Protein AF-A0A1J3JTM4-F1 (afdb_monomer_lite)

Secondary structure (DSSP, 8-state):
-HHHHHS-SS-EEEEEE-TTSS-EEEEEEEE-SS-EEE-TTHHHHHHHTT--TT-EEEEEEEETTEEEEEEEPPPPTTB-TTT--B--TTS-EEE-TTS-EEEHHHHHHHHHH-SB-TTT--BTTT-

Foldseek 3Di:
DCCVVQNDQAWAWAWEAEPVRPDTWTWIWHDDPPDIDTDPRVVVVCVVVVDDPPKDWDWDDPDSRYTYIDIDDQQDPQAAPQVSHHDDPPFDWDQFQVRDIHGPVSVVVVCVVQQADPPPRHHPSRD

Sequence (127 aa):
VFARKYMPNEFTNFKIWEPKKERFWNVGYVRNANTGSFSHGWTKVRAAYNLQAGDKLTFTFIEPTEVVLDVVKKPKVDDCSICLEGYDSTEFQVETTCGHKFHDSCLREWLRKQNKCPLCRTAGCYL

Structure (mmCIF, N/CA/C/O backbone):
data_AF-A0A1J3JTM4-F1
#
_entry.id   AF-A0A1J3JTM4-F1
#
loop_
_atom_site.group_PDB
_atom_site.id
_atom_site.type_symbol
_atom_site.label_atom_id
_atom_site.label_alt_id
_atom_site.label_comp_id
_atom_site.label_asym_id
_atom_site.label_entity_id
_atom_site.label_seq_id
_atom_site.pdbx_PDB_ins_code
_atom_site.Cartn_x
_atom_site.Cartn_y
_atom_site.Cartn_z
_atom_site.occupancy
_atom_site.B_iso_or_equiv
_atom_site.auth_seq_id
_atom_site.auth_comp_id
_atom_site.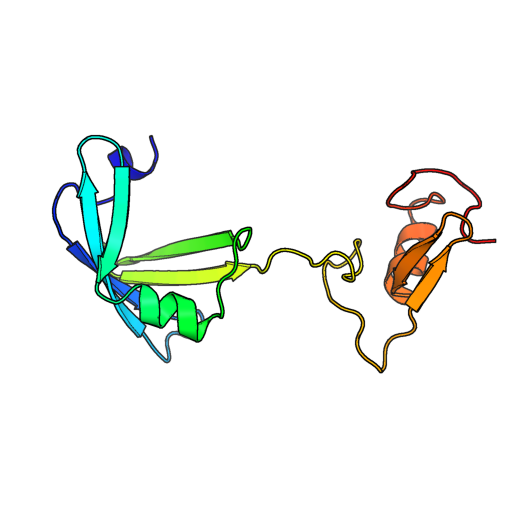auth_asym_id
_atom_site.auth_atom_id
_atom_site.pdbx_PDB_model_num
ATOM 1 N N . VAL A 1 1 ? -4.296 4.262 -18.841 1.00 61.72 1 VAL A N 1
ATOM 2 C CA . VAL A 1 1 ? -4.055 5.726 -18.794 1.00 61.72 1 VAL A CA 1
ATOM 3 C C . VAL A 1 1 ? -2.797 6.068 -17.991 1.00 61.72 1 VAL A C 1
ATOM 5 O O . VAL A 1 1 ? -1.900 6.650 -18.577 1.00 61.72 1 VAL A O 1
ATOM 8 N N . PHE A 1 2 ? -2.642 5.614 -16.736 1.00 70.50 2 PHE A N 1
ATOM 9 C CA . PHE A 1 2 ? -1.421 5.838 -15.930 1.00 70.50 2 PHE A CA 1
ATOM 10 C C . PHE A 1 2 ? -0.141 5.247 -16.549 1.00 70.50 2 PHE A C 1
ATOM 12 O O . PHE A 1 2 ? 0.773 5.974 -16.916 1.00 70.50 2 PHE A O 1
ATOM 19 N N . ALA A 1 3 ? -0.103 3.931 -16.762 1.00 72.50 3 ALA A N 1
ATOM 20 C CA . ALA A 1 3 ? 1.109 3.260 -17.229 1.00 72.50 3 ALA A CA 1
ATOM 21 C C . ALA A 1 3 ? 1.515 3.607 -18.681 1.00 72.50 3 ALA A C 1
ATOM 23 O O . ALA A 1 3 ? 2.634 3.339 -19.074 1.00 72.50 3 ALA A O 1
ATOM 24 N N . ARG A 1 4 ? 0.635 4.224 -19.486 1.00 74.94 4 ARG A N 1
ATOM 25 C CA . ARG A 1 4 ? 1.026 4.794 -20.794 1.00 74.94 4 ARG A CA 1
ATOM 26 C C . ARG A 1 4 ? 1.733 6.145 -20.661 1.00 74.94 4 ARG A C 1
ATOM 28 O O . ARG A 1 4 ? 2.452 6.535 -21.566 1.00 74.94 4 ARG A O 1
ATOM 35 N N . LYS A 1 5 ? 1.448 6.879 -19.584 1.00 79.19 5 LYS A N 1
ATOM 36 C CA . LYS A 1 5 ? 1.909 8.253 -19.374 1.00 79.19 5 LYS A CA 1
ATOM 37 C C . LYS A 1 5 ? 3.153 8.322 -18.491 1.00 79.19 5 LYS A C 1
ATOM 39 O O . LYS A 1 5 ? 3.963 9.216 -18.678 1.00 79.19 5 LYS A O 1
ATOM 44 N N . TYR A 1 6 ? 3.278 7.402 -17.537 1.00 80.12 6 TYR A N 1
ATOM 45 C CA . TYR A 1 6 ? 4.283 7.488 -16.474 1.00 80.12 6 TYR A CA 1
ATOM 46 C C . TYR A 1 6 ? 5.218 6.280 -16.386 1.00 80.12 6 TYR A C 1
ATOM 48 O O . TYR A 1 6 ? 6.140 6.309 -15.584 1.00 80.12 6 TYR A O 1
ATOM 56 N N . MET A 1 7 ? 4.982 5.213 -17.157 1.00 87.38 7 MET A N 1
ATOM 57 C CA . MET A 1 7 ? 5.839 4.023 -17.130 1.00 87.38 7 MET A CA 1
ATOM 58 C C . MET A 1 7 ? 6.585 3.851 -18.460 1.00 87.38 7 MET A C 1
ATOM 60 O O . MET A 1 7 ? 6.054 4.265 -19.494 1.00 87.38 7 MET A O 1
ATOM 64 N N . PRO A 1 8 ? 7.778 3.225 -18.451 1.00 88.12 8 PRO A N 1
ATOM 65 C CA . PRO A 1 8 ? 8.545 2.936 -19.661 1.00 88.12 8 PRO A CA 1
ATOM 66 C C . PRO A 1 8 ? 7.761 2.087 -20.664 1.00 88.12 8 PRO A C 1
ATOM 68 O O . PRO A 1 8 ? 6.948 1.246 -20.283 1.00 88.12 8 PRO A O 1
ATOM 71 N N . ASN A 1 9 ? 8.021 2.285 -21.957 1.00 88.00 9 ASN A N 1
ATOM 72 C CA . ASN A 1 9 ? 7.381 1.508 -23.026 1.00 88.00 9 ASN A CA 1
ATOM 73 C C . ASN A 1 9 ? 8.173 0.257 -23.432 1.00 88.00 9 ASN A C 1
ATOM 75 O O . ASN A 1 9 ? 7.670 -0.555 -24.204 1.00 88.00 9 ASN A O 1
ATOM 79 N N . GLU A 1 10 ? 9.376 0.090 -22.897 1.00 87.81 10 GLU A N 1
ATOM 80 C CA . GLU A 1 10 ? 10.251 -1.058 -23.110 1.00 87.81 10 GLU A CA 1
ATOM 81 C C . GLU A 1 10 ? 10.432 -1.859 -21.818 1.00 87.81 10 GLU A C 1
ATOM 83 O O . GLU A 1 10 ? 9.937 -1.484 -20.751 1.00 87.81 10 GLU A O 1
ATOM 88 N N . PHE A 1 11 ? 11.133 -2.988 -21.916 1.00 92.69 11 PHE A N 1
ATOM 89 C CA . PHE A 1 11 ? 11.555 -3.707 -20.724 1.00 92.69 11 PHE A CA 1
ATOM 90 C C . PHE A 1 11 ? 12.503 -2.831 -19.901 1.00 92.69 11 PHE A C 1
ATOM 92 O O . PHE A 1 11 ? 13.497 -2.326 -20.413 1.00 92.69 11 PHE A O 1
ATOM 99 N N . THR A 1 12 ? 12.221 -2.661 -18.613 1.00 94.69 12 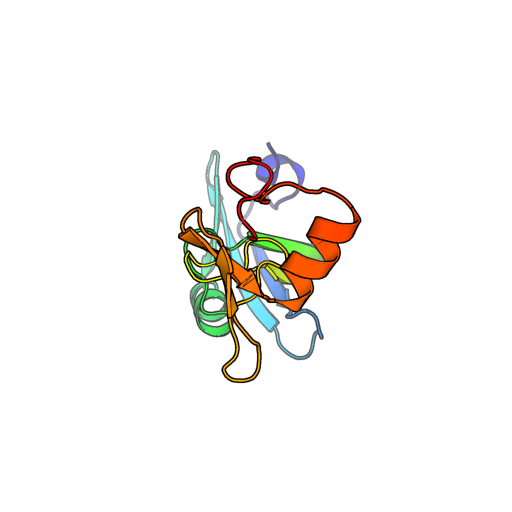THR A N 1
ATOM 100 C CA . THR A 1 12 ? 13.053 -1.830 -17.733 1.00 94.69 12 THR A CA 1
ATOM 101 C C . THR A 1 12 ? 13.236 -2.508 -16.388 1.00 94.69 12 THR A C 1
ATOM 103 O O . THR A 1 12 ? 12.265 -2.930 -15.765 1.00 94.69 12 THR A O 1
ATOM 106 N N . ASN A 1 13 ? 14.477 -2.596 -15.913 1.00 96.75 13 ASN A N 1
ATOM 107 C CA . ASN A 1 13 ? 14.751 -3.036 -14.549 1.00 96.75 13 ASN A CA 1
ATOM 108 C C . ASN A 1 13 ? 14.592 -1.857 -13.590 1.00 96.75 13 ASN A C 1
ATOM 110 O O . ASN A 1 13 ? 15.310 -0.866 -13.698 1.00 96.75 13 ASN A O 1
ATOM 114 N N . PHE A 1 14 ? 13.667 -1.992 -12.646 1.00 97.19 14 PHE A N 1
ATOM 115 C CA . PHE A 1 14 ? 13.477 -1.054 -11.553 1.00 97.19 14 PHE A CA 1
ATOM 116 C C . PHE A 1 14 ? 14.230 -1.507 -10.311 1.00 97.19 14 PHE A C 1
ATOM 118 O O . PHE A 1 14 ? 14.163 -2.680 -9.930 1.00 97.19 14 PHE A O 1
ATOM 125 N N . LYS A 1 15 ? 14.870 -0.558 -9.632 1.00 97.81 15 LYS A N 1
ATOM 126 C CA . LYS A 1 15 ? 15.301 -0.729 -8.249 1.00 97.81 15 LYS A CA 1
ATOM 127 C C . LYS A 1 15 ? 14.147 -0.328 -7.332 1.00 97.81 15 LYS A C 1
ATOM 129 O O . LYS A 1 15 ? 13.792 0.845 -7.257 1.00 97.81 15 LYS A O 1
ATOM 134 N N . ILE A 1 16 ? 13.532 -1.305 -6.674 1.00 97.94 16 ILE A N 1
ATOM 135 C CA . ILE A 1 16 ? 12.430 -1.075 -5.734 1.00 97.94 16 ILE A CA 1
ATOM 136 C C . ILE A 1 16 ? 12.994 -1.117 -4.321 1.00 97.94 16 ILE A C 1
ATOM 138 O O . ILE A 1 16 ? 13.437 -2.171 -3.876 1.00 97.94 16 ILE A O 1
ATOM 142 N N . TRP A 1 17 ? 12.983 0.016 -3.635 1.00 98.12 17 TRP A N 1
ATOM 143 C CA . TRP A 1 17 ? 13.447 0.182 -2.265 1.00 98.12 17 TRP A CA 1
ATOM 144 C C . TRP A 1 17 ? 12.311 -0.013 -1.265 1.00 98.12 17 TRP A C 1
ATOM 146 O O . TRP A 1 17 ? 11.161 0.333 -1.538 1.00 98.12 17 TRP A O 1
ATOM 156 N N . GLU A 1 18 ? 12.643 -0.504 -0.076 1.00 96.81 18 GLU A N 1
ATOM 157 C CA . GLU A 1 18 ? 11.760 -0.354 1.083 1.00 96.81 18 GLU A CA 1
ATOM 158 C C . GLU A 1 18 ? 11.788 1.093 1.627 1.00 96.81 18 GLU A C 1
ATOM 160 O O . GLU A 1 18 ? 12.714 1.841 1.302 1.00 96.81 18 GLU A O 1
ATOM 165 N N . PRO A 1 19 ? 10.822 1.512 2.470 1.00 95.06 19 PRO A N 1
ATOM 166 C CA . PRO A 1 19 ? 10.676 2.915 2.879 1.00 95.06 19 PRO A CA 1
ATOM 167 C C . PRO A 1 19 ? 11.923 3.528 3.528 1.00 95.06 19 PRO A C 1
ATOM 169 O O . PRO A 1 19 ? 12.271 4.674 3.256 1.00 95.06 19 PRO A O 1
ATOM 172 N N . LYS A 1 20 ? 12.641 2.743 4.341 1.00 93.50 20 LYS A N 1
ATOM 173 C CA . LYS A 1 20 ? 13.889 3.171 4.998 1.00 93.50 20 LYS A CA 1
ATOM 174 C C . LYS A 1 20 ? 15.120 3.122 4.087 1.00 93.50 20 LYS A C 1
ATOM 176 O O . LYS A 1 20 ? 16.189 3.560 4.493 1.00 93.50 20 LYS A O 1
ATOM 181 N N . LYS A 1 21 ? 14.971 2.618 2.857 1.00 91.19 21 LYS A N 1
ATOM 182 C CA . LYS A 1 21 ? 16.033 2.448 1.852 1.00 91.19 21 LYS A CA 1
ATOM 183 C C . LYS A 1 21 ? 17.231 1.602 2.319 1.00 91.19 21 LYS A C 1
ATOM 185 O O . LYS A 1 21 ? 18.334 1.780 1.817 1.00 91.19 21 LYS A O 1
ATOM 190 N N . GLU A 1 22 ? 17.026 0.655 3.235 1.00 93.44 22 GLU A N 1
ATOM 191 C CA . GLU A 1 22 ? 18.096 -0.241 3.716 1.00 93.44 22 GLU A CA 1
ATOM 192 C C . GLU A 1 22 ? 18.234 -1.497 2.835 1.00 93.44 22 GLU A C 1
ATOM 194 O O . GLU A 1 22 ? 19.305 -2.095 2.734 1.00 93.44 22 GLU A O 1
ATOM 199 N N . ARG A 1 23 ? 17.165 -1.864 2.120 1.00 95.94 23 ARG A N 1
ATOM 200 C CA . ARG A 1 23 ? 17.126 -2.980 1.169 1.00 95.94 23 ARG A CA 1
ATOM 201 C C . ARG A 1 23 ? 16.370 -2.606 -0.101 1.00 95.94 23 ARG A C 1
ATOM 203 O O . ARG A 1 23 ? 15.415 -1.828 -0.074 1.00 95.94 23 ARG A O 1
ATOM 210 N N . PHE A 1 24 ? 16.766 -3.230 -1.209 1.00 97.50 24 PHE A N 1
ATOM 211 C CA . PHE A 1 24 ? 16.064 -3.128 -2.484 1.00 97.50 24 PHE A CA 1
ATOM 212 C C . PHE A 1 24 ? 15.950 -4.463 -3.222 1.00 97.50 24 PHE A C 1
ATOM 214 O O . PHE A 1 24 ? 16.671 -5.426 -2.949 1.00 97.50 24 PHE A O 1
ATOM 221 N N . TRP A 1 25 ? 15.067 -4.485 -4.219 1.00 98.12 25 TRP A N 1
ATOM 222 C CA . TRP A 1 25 ? 14.923 -5.563 -5.191 1.00 98.12 25 TRP A CA 1
ATOM 223 C C . TRP A 1 25 ? 15.093 -5.022 -6.607 1.00 98.12 25 TRP A C 1
ATOM 225 O O . TRP A 1 25 ? 14.548 -3.975 -6.944 1.00 98.12 25 TRP A O 1
ATOM 235 N N . ASN A 1 26 ? 15.795 -5.774 -7.454 1.00 98.00 26 ASN A N 1
ATOM 236 C CA . ASN A 1 26 ? 15.775 -5.547 -8.896 1.00 98.00 26 ASN A CA 1
ATOM 237 C C . ASN A 1 26 ? 14.545 -6.244 -9.479 1.00 98.00 26 ASN A C 1
ATOM 239 O O . ASN A 1 26 ? 14.417 -7.469 -9.367 1.00 98.00 26 ASN A O 1
ATOM 243 N N . VAL A 1 27 ? 13.639 -5.464 -10.065 1.00 98.00 27 VAL A N 1
ATOM 244 C CA . VAL A 1 27 ? 12.357 -5.946 -10.575 1.00 98.00 27 VAL A CA 1
ATOM 245 C C . VAL A 1 27 ? 12.158 -5.510 -12.020 1.00 98.00 27 VAL A C 1
ATOM 247 O O . VAL A 1 27 ? 12.129 -4.321 -12.323 1.00 98.00 27 VAL A O 1
ATOM 250 N N . GLY A 1 28 ? 11.978 -6.476 -12.916 1.00 97.19 28 GLY A N 1
ATOM 251 C CA . GLY A 1 28 ? 11.723 -6.202 -14.326 1.00 97.19 28 GLY A CA 1
ATOM 252 C C . GLY A 1 28 ? 10.292 -5.716 -14.546 1.00 97.19 28 GLY A C 1
ATOM 253 O O . GLY A 1 28 ? 9.341 -6.391 -14.153 1.00 97.19 28 GLY A O 1
ATOM 254 N N . TYR A 1 29 ? 10.119 -4.583 -15.209 1.00 95.25 29 TYR A N 1
ATOM 255 C CA . TYR A 1 29 ? 8.845 -4.105 -15.728 1.00 95.25 29 TYR A CA 1
ATOM 256 C C . TYR A 1 29 ? 8.731 -4.478 -17.204 1.00 95.25 29 TYR A C 1
ATOM 258 O O . TYR A 1 29 ? 9.621 -4.170 -17.995 1.00 95.25 29 TYR A O 1
ATOM 266 N N . VAL A 1 30 ? 7.635 -5.138 -17.573 1.00 93.25 30 VAL A N 1
ATOM 267 C CA . VAL A 1 30 ? 7.298 -5.450 -18.966 1.00 93.25 30 VAL A CA 1
ATOM 268 C C . VAL A 1 30 ? 6.065 -4.665 -19.384 1.00 93.25 30 VAL A C 1
ATOM 270 O O . VAL A 1 30 ? 5.062 -4.611 -18.664 1.00 93.25 30 VAL A O 1
ATOM 273 N N . ARG A 1 31 ? 6.137 -4.072 -20.573 1.00 87.50 31 ARG A N 1
ATOM 274 C CA . ARG A 1 31 ? 5.026 -3.388 -21.227 1.00 87.50 31 ARG A CA 1
ATOM 275 C C . ARG A 1 31 ? 4.436 -4.309 -22.297 1.00 87.50 31 ARG A C 1
ATOM 277 O O . ARG A 1 31 ? 5.140 -4.735 -23.202 1.00 87.50 31 ARG A O 1
ATOM 284 N N . ASN A 1 32 ? 3.137 -4.573 -22.206 1.00 82.88 32 ASN A N 1
ATOM 285 C CA . ASN A 1 32 ? 2.333 -5.162 -23.276 1.00 82.88 32 ASN A CA 1
ATOM 286 C C . ASN A 1 32 ? 1.467 -4.066 -23.922 1.00 82.88 32 ASN A C 1
ATOM 288 O O . ASN A 1 32 ? 1.325 -2.973 -23.368 1.00 82.88 32 ASN A O 1
ATOM 292 N N . ALA A 1 33 ? 0.834 -4.360 -25.065 1.00 76.88 33 ALA A N 1
ATOM 293 C CA . ALA A 1 33 ? 0.099 -3.382 -25.885 1.00 76.88 33 ALA A CA 1
ATOM 294 C C . ALA A 1 33 ? -0.809 -2.418 -25.083 1.00 76.88 33 ALA A C 1
ATOM 296 O O . ALA A 1 33 ? -0.859 -1.218 -25.368 1.00 76.88 33 ALA A O 1
ATOM 297 N N . ASN A 1 34 ? -1.475 -2.915 -24.031 1.00 77.50 34 ASN A N 1
ATOM 298 C CA . ASN A 1 34 ? -2.351 -2.105 -23.176 1.00 77.50 34 ASN A CA 1
ATOM 299 C C . ASN A 1 34 ? -2.045 -2.167 -21.674 1.00 77.50 34 ASN A C 1
ATOM 301 O O . ASN A 1 34 ? -2.523 -1.314 -20.922 1.00 77.50 34 ASN A O 1
ATOM 305 N N . THR A 1 35 ? -1.226 -3.113 -21.224 1.00 82.31 35 THR A N 1
ATOM 306 C CA . THR A 1 35 ? -0.954 -3.351 -19.802 1.00 82.31 35 THR A CA 1
ATOM 307 C C . THR A 1 35 ? 0.535 -3.256 -19.514 1.00 82.31 35 THR A C 1
ATOM 309 O O . THR A 1 35 ? 1.368 -3.337 -20.408 1.00 82.31 35 THR A O 1
ATOM 312 N N . GLY A 1 36 ? 0.879 -3.022 -18.257 1.00 87.75 36 GLY A N 1
ATOM 313 C CA . GLY A 1 36 ? 2.253 -3.110 -17.798 1.00 87.75 36 GLY A CA 1
ATOM 314 C C . GLY A 1 36 ? 2.284 -3.882 -16.499 1.00 87.75 36 GLY A C 1
ATOM 315 O O . GLY A 1 36 ? 1.369 -3.731 -15.687 1.00 87.75 36 GLY A O 1
ATOM 316 N N . SER A 1 37 ? 3.297 -4.716 -16.322 1.00 91.88 37 SER A N 1
ATOM 317 C CA . SER A 1 37 ? 3.414 -5.570 -15.146 1.00 91.88 37 SER A CA 1
ATOM 318 C C . SER A 1 37 ? 4.852 -5.667 -14.679 1.00 91.88 37 SER A C 1
ATOM 320 O O . SER A 1 37 ? 5.768 -5.842 -15.482 1.00 91.88 37 SER A O 1
ATOM 322 N N . PHE A 1 38 ? 5.036 -5.634 -13.363 1.00 94.38 38 PHE A N 1
ATOM 323 C CA . PHE A 1 38 ? 6.254 -6.144 -12.756 1.00 94.38 38 PHE A CA 1
ATOM 324 C C . PHE A 1 38 ? 6.306 -7.667 -12.912 1.00 94.38 38 PHE A C 1
ATOM 326 O O . PHE A 1 38 ? 5.289 -8.352 -12.804 1.00 94.38 38 PHE A O 1
ATOM 333 N N . SER A 1 39 ? 7.491 -8.183 -13.216 1.00 94.50 39 SER A N 1
ATOM 334 C CA . SER A 1 39 ? 7.726 -9.555 -13.660 1.00 94.50 39 SER A CA 1
ATOM 335 C C . SER A 1 39 ? 8.850 -10.195 -12.840 1.00 94.50 39 SER A C 1
ATOM 337 O O . SER A 1 39 ? 8.645 -10.539 -11.674 1.00 94.50 39 SER A O 1
ATOM 339 N N . HIS A 1 40 ? 10.044 -10.352 -13.412 1.00 94.56 40 HIS A N 1
ATOM 340 C CA . HIS A 1 40 ? 11.191 -10.942 -12.733 1.00 94.56 40 HIS A CA 1
ATOM 341 C C . HIS A 1 40 ? 11.515 -10.171 -11.445 1.00 94.56 40 HIS A C 1
ATOM 343 O O . HIS A 1 40 ? 11.453 -8.947 -11.430 1.00 94.56 40 HIS A O 1
ATOM 349 N N . GLY A 1 41 ? 11.816 -10.878 -10.352 1.00 96.81 41 GLY A N 1
ATOM 350 C CA . GLY A 1 41 ? 12.082 -10.274 -9.038 1.00 96.81 41 GLY A CA 1
ATOM 351 C C . GLY A 1 41 ? 10.838 -9.877 -8.229 1.00 96.81 41 GLY A C 1
ATOM 352 O O . GLY A 1 41 ? 10.924 -9.801 -7.002 1.00 96.81 41 GLY A O 1
ATOM 353 N N . TRP A 1 42 ? 9.664 -9.728 -8.854 1.00 97.19 42 TRP A N 1
ATOM 354 C CA . TRP A 1 42 ? 8.436 -9.321 -8.157 1.00 97.19 42 TRP A CA 1
ATOM 355 C C . TRP A 1 42 ? 7.997 -10.318 -7.076 1.00 97.19 42 TRP A C 1
ATOM 357 O O . TRP A 1 42 ? 7.501 -9.927 -6.022 1.00 97.19 42 TRP A O 1
ATOM 367 N N . THR A 1 43 ? 8.235 -11.615 -7.282 1.00 96.50 43 THR A N 1
ATOM 368 C CA . THR A 1 43 ? 7.917 -12.656 -6.290 1.00 96.50 43 THR A CA 1
ATOM 369 C C . THR A 1 43 ? 8.664 -12.463 -4.970 1.00 96.50 43 THR A C 1
ATOM 371 O O . THR A 1 43 ? 8.103 -12.762 -3.916 1.00 96.50 43 THR A O 1
ATOM 374 N N . LYS A 1 44 ? 9.883 -11.905 -5.002 1.00 97.06 44 LYS A N 1
ATOM 375 C CA . LYS A 1 44 ? 10.666 -11.585 -3.798 1.00 97.06 44 LYS A CA 1
ATOM 376 C C . LYS A 1 44 ? 10.050 -10.421 -3.028 1.00 97.06 44 LYS A C 1
ATOM 378 O O . LYS A 1 44 ? 9.930 -10.511 -1.811 1.00 97.06 44 LYS A O 1
ATOM 383 N N . VAL A 1 45 ? 9.596 -9.382 -3.733 1.00 97.00 45 VAL A N 1
ATOM 384 C CA . VAL A 1 45 ? 8.847 -8.264 -3.132 1.00 97.00 45 VAL A CA 1
ATOM 385 C C . VAL A 1 45 ? 7.553 -8.784 -2.506 1.00 97.00 45 VAL A C 1
ATOM 387 O O . VAL A 1 45 ? 7.263 -8.508 -1.343 1.00 97.00 45 VAL A O 1
ATOM 390 N N . ARG A 1 46 ? 6.810 -9.621 -3.242 1.00 97.06 46 ARG A N 1
ATOM 391 C CA . ARG A 1 46 ? 5.568 -10.239 -2.758 1.00 97.06 46 ARG A CA 1
ATOM 392 C C . ARG A 1 46 ? 5.777 -11.018 -1.466 1.00 97.06 46 ARG A C 1
ATOM 394 O O . ARG A 1 46 ? 4.974 -10.882 -0.548 1.00 97.06 46 ARG A O 1
ATOM 401 N N . ALA A 1 47 ? 6.834 -11.824 -1.410 1.00 96.25 47 ALA A N 1
ATOM 402 C CA . ALA A 1 47 ? 7.180 -12.609 -0.233 1.00 96.25 47 ALA A CA 1
ATOM 403 C C . ALA A 1 47 ? 7.615 -11.719 0.939 1.00 96.25 47 ALA A C 1
ATOM 405 O O . ALA A 1 47 ? 7.119 -11.904 2.045 1.00 96.25 47 ALA A O 1
ATOM 406 N N . ALA A 1 48 ? 8.471 -10.722 0.694 1.00 95.62 48 ALA A N 1
ATOM 407 C CA . ALA A 1 48 ? 9.003 -9.845 1.737 1.00 95.62 48 ALA A CA 1
ATOM 408 C C . ALA A 1 48 ? 7.913 -9.064 2.485 1.00 95.62 48 ALA A C 1
ATOM 410 O O . ALA A 1 48 ? 8.011 -8.894 3.695 1.00 95.62 48 ALA A O 1
ATOM 411 N N . TYR A 1 49 ? 6.869 -8.629 1.776 1.00 95.00 49 TY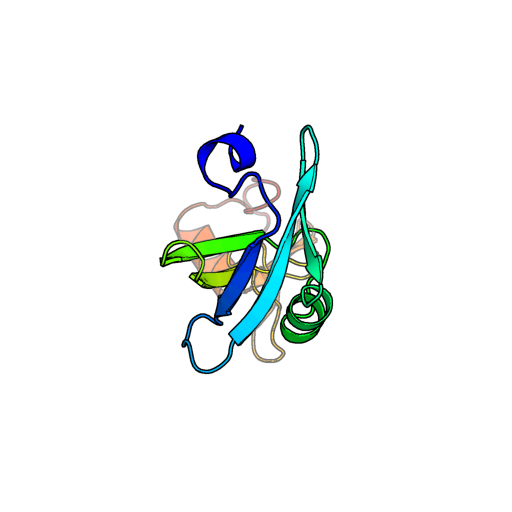R A N 1
ATOM 412 C CA . TYR A 1 49 ? 5.739 -7.918 2.375 1.00 95.00 49 TYR A CA 1
ATOM 413 C C . TYR A 1 49 ? 4.540 -8.821 2.679 1.00 95.00 49 TYR A C 1
ATOM 415 O O . TYR A 1 49 ? 3.521 -8.312 3.138 1.00 95.00 49 TYR A O 1
ATOM 423 N N . ASN A 1 50 ? 4.605 -10.128 2.397 1.00 95.25 50 ASN A N 1
ATOM 424 C CA . ASN A 1 50 ? 3.452 -11.035 2.438 1.00 95.25 50 ASN A CA 1
ATOM 425 C C . ASN A 1 50 ? 2.205 -10.409 1.770 1.00 95.25 50 ASN A C 1
ATOM 427 O O . ASN A 1 50 ? 1.170 -10.211 2.411 1.00 95.25 50 ASN A O 1
ATOM 431 N N . LEU A 1 51 ? 2.344 -9.962 0.517 1.00 94.69 51 LEU A N 1
ATOM 432 C CA . LEU A 1 51 ? 1.282 -9.224 -0.178 1.00 94.69 51 LEU A CA 1
ATOM 433 C C . LEU A 1 51 ? 0.063 -10.109 -0.450 1.00 94.69 51 LEU A C 1
ATOM 435 O O . LEU A 1 51 ? 0.197 -11.218 -0.972 1.00 94.69 51 LEU A O 1
ATOM 439 N N . GLN A 1 52 ? -1.118 -9.568 -0.174 1.00 93.19 52 GLN A N 1
ATOM 440 C CA . GLN A 1 52 ? -2.410 -10.213 -0.389 1.00 93.19 52 GLN A CA 1
ATOM 441 C C . GLN A 1 52 ? -3.269 -9.411 -1.371 1.00 93.19 52 GLN A C 1
ATOM 443 O O . GLN A 1 52 ? -3.088 -8.206 -1.557 1.00 93.19 52 GLN A O 1
ATOM 448 N N . ALA A 1 53 ? -4.246 -10.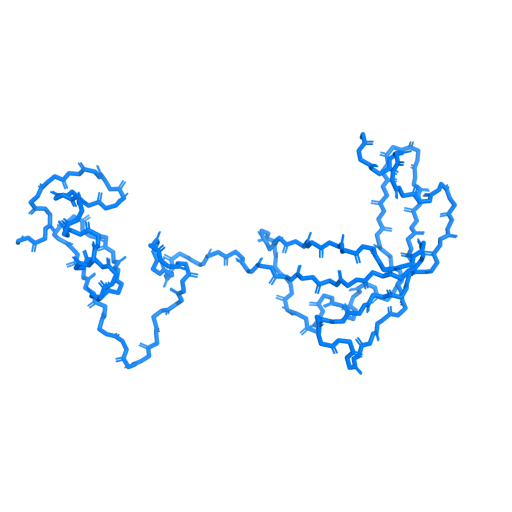073 -1.997 1.00 93.12 53 ALA A N 1
ATOM 449 C CA . ALA A 1 53 ? -5.227 -9.381 -2.827 1.00 93.12 53 ALA A CA 1
ATOM 450 C C . ALA A 1 53 ? -5.998 -8.352 -1.981 1.00 93.12 53 ALA A C 1
ATOM 452 O O . ALA A 1 53 ? -6.591 -8.711 -0.958 1.00 93.12 53 ALA A O 1
ATOM 453 N N . GLY A 1 54 ? -5.977 -7.093 -2.424 1.00 91.25 54 GLY A N 1
ATOM 454 C CA . GLY A 1 54 ? -6.561 -5.942 -1.730 1.00 91.25 54 GLY A CA 1
ATOM 455 C C . GLY A 1 54 ? -5.539 -5.018 -1.061 1.00 91.25 54 GLY A C 1
ATOM 456 O O . GLY A 1 54 ? -5.892 -3.880 -0.760 1.00 91.25 54 GLY A O 1
ATOM 457 N N . ASP A 1 55 ? -4.289 -5.459 -0.874 1.00 94.69 55 ASP A N 1
ATOM 458 C CA . ASP A 1 55 ? -3.214 -4.574 -0.412 1.00 94.69 55 ASP A CA 1
ATOM 459 C C . ASP A 1 55 ? -2.987 -3.445 -1.429 1.00 94.69 55 ASP A C 1
ATOM 461 O O . ASP A 1 55 ? -3.004 -3.661 -2.647 1.00 94.69 55 ASP A O 1
ATOM 465 N N . LYS A 1 56 ? -2.766 -2.228 -0.930 1.00 94.56 56 LYS A N 1
ATOM 466 C CA . LYS A 1 56 ? -2.471 -1.056 -1.758 1.00 94.56 56 LYS A CA 1
ATOM 467 C C . LYS A 1 56 ? -0.964 -0.842 -1.810 1.00 94.56 56 LYS A C 1
ATOM 469 O O . LYS A 1 56 ? -0.304 -0.774 -0.778 1.00 94.56 56 LYS A O 1
ATOM 474 N N . LEU A 1 57 ? -0.442 -0.729 -3.027 1.00 95.44 57 LEU A N 1
ATOM 475 C CA . LEU A 1 57 ? 0.975 -0.525 -3.312 1.00 95.44 57 LEU A CA 1
ATOM 476 C C . LEU A 1 57 ? 1.161 0.881 -3.878 1.00 95.44 57 LEU A C 1
ATOM 478 O O . LEU A 1 57 ? 0.597 1.197 -4.930 1.00 95.44 57 LEU A O 1
ATOM 482 N N . THR A 1 58 ? 1.961 1.697 -3.206 1.00 94.94 58 THR A N 1
ATOM 483 C CA . THR A 1 58 ? 2.319 3.041 -3.664 1.00 94.94 58 THR A CA 1
ATOM 484 C C . THR A 1 58 ? 3.783 3.044 -4.069 1.00 94.94 58 THR A C 1
ATOM 486 O O . THR A 1 58 ? 4.649 2.702 -3.272 1.00 94.94 58 THR A O 1
ATOM 489 N N . PHE A 1 59 ? 4.054 3.425 -5.317 1.00 93.81 59 PHE A N 1
ATOM 490 C CA . PHE A 1 59 ? 5.409 3.538 -5.846 1.00 93.81 59 PHE A CA 1
ATOM 491 C C . PHE A 1 59 ? 5.771 5.011 -5.992 1.00 93.81 59 PHE A C 1
ATOM 493 O O . PHE A 1 59 ? 5.178 5.717 -6.811 1.00 93.81 59 PHE A O 1
ATOM 500 N N . THR A 1 60 ? 6.755 5.454 -5.220 1.00 94.44 60 THR A N 1
ATOM 501 C CA . THR A 1 60 ? 7.268 6.824 -5.266 1.00 94.44 60 THR A CA 1
ATOM 502 C C . THR A 1 60 ? 8.584 6.831 -6.025 1.00 94.44 60 THR A C 1
ATOM 504 O O . THR A 1 60 ? 9.560 6.240 -5.572 1.00 94.44 60 THR A O 1
ATOM 507 N N . PHE A 1 61 ? 8.617 7.483 -7.185 1.00 93.19 61 PHE A N 1
ATOM 508 C CA . PHE A 1 61 ? 9.835 7.614 -7.983 1.00 93.19 61 PHE A CA 1
ATOM 509 C C . PHE A 1 61 ? 10.826 8.542 -7.284 1.00 93.19 61 PHE A C 1
ATOM 511 O O . PHE A 1 61 ? 10.473 9.661 -6.916 1.00 93.19 61 PHE A O 1
ATOM 518 N N . ILE A 1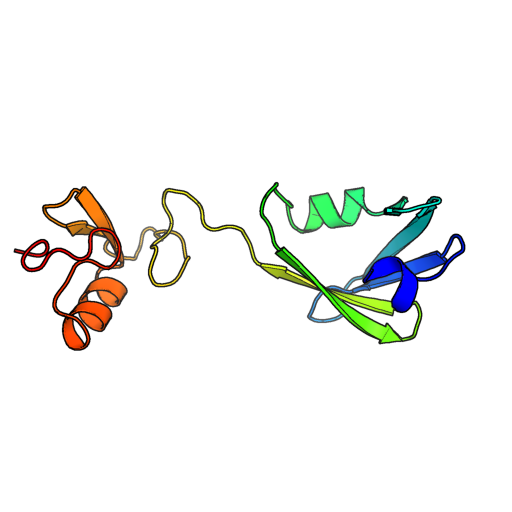 62 ? 12.055 8.061 -7.111 1.00 95.12 62 ILE A N 1
ATOM 519 C CA . ILE A 1 62 ? 13.192 8.867 -6.647 1.00 95.12 62 ILE A CA 1
ATOM 520 C C . ILE A 1 62 ? 14.162 9.148 -7.797 1.00 95.12 62 ILE A C 1
ATOM 522 O O . ILE A 1 62 ? 14.750 10.216 -7.837 1.00 95.12 62 ILE A O 1
ATOM 526 N N . GLU A 1 63 ? 14.248 8.227 -8.756 1.00 93.62 63 GLU A N 1
ATOM 527 C CA . GLU A 1 63 ? 14.948 8.356 -10.034 1.00 93.62 63 GLU A CA 1
ATOM 528 C C . GLU A 1 63 ? 14.096 7.669 -11.120 1.00 93.62 63 GLU A C 1
ATOM 530 O O . GLU A 1 63 ? 13.186 6.902 -10.782 1.00 93.62 63 GLU A O 1
ATOM 535 N N . PRO A 1 64 ? 14.358 7.872 -12.425 1.00 90.69 64 PRO A N 1
ATOM 536 C CA . PRO A 1 64 ? 13.539 7.298 -13.501 1.00 90.69 64 PRO A CA 1
ATOM 537 C C . PRO A 1 64 ? 13.325 5.777 -13.419 1.00 90.69 64 PRO A C 1
ATOM 539 O O . PRO A 1 64 ? 12.280 5.276 -13.836 1.00 90.69 64 PRO A O 1
ATOM 542 N N . THR A 1 65 ? 14.293 5.043 -12.863 1.00 94.31 65 THR A N 1
ATOM 543 C CA . THR A 1 65 ? 14.247 3.582 -12.681 1.00 94.31 65 THR A CA 1
ATOM 544 C C . THR A 1 65 ? 14.409 3.153 -11.223 1.00 94.31 65 THR A C 1
ATOM 546 O O . THR A 1 65 ? 14.594 1.968 -10.942 1.00 94.31 65 THR A O 1
ATOM 549 N N . GLU A 1 66 ? 14.298 4.083 -10.272 1.00 95.88 66 GLU A N 1
ATOM 550 C CA . GLU A 1 66 ? 14.336 3.763 -8.847 1.00 95.88 66 GLU A CA 1
ATOM 551 C C . GLU A 1 66 ? 13.094 4.291 -8.137 1.00 95.88 66 GLU A C 1
ATOM 553 O O . GLU A 1 66 ? 12.729 5.464 -8.246 1.00 95.88 66 GLU A O 1
ATOM 558 N N . VAL A 1 67 ? 12.440 3.411 -7.385 1.00 96.00 67 VAL A N 1
ATOM 559 C CA . VAL A 1 67 ? 11.194 3.711 -6.681 1.00 96.00 67 VAL A CA 1
ATOM 560 C C . VAL A 1 67 ? 11.270 3.231 -5.239 1.00 96.00 67 VAL A C 1
ATOM 562 O O . VAL A 1 67 ? 11.896 2.216 -4.950 1.00 96.00 67 VAL A O 1
ATOM 565 N N . VAL A 1 68 ? 10.597 3.931 -4.337 1.00 97.62 68 VAL A N 1
ATOM 566 C CA . VAL A 1 68 ? 10.293 3.453 -2.985 1.00 97.62 68 VAL A CA 1
ATOM 567 C C . VAL A 1 68 ? 8.899 2.835 -3.001 1.00 97.62 68 VAL A C 1
ATOM 569 O O . VAL A 1 68 ? 7.979 3.419 -3.579 1.00 97.62 68 VAL A O 1
ATOM 572 N N . LEU A 1 69 ? 8.755 1.648 -2.409 1.00 97.06 69 LEU A N 1
ATOM 573 C CA . LEU A 1 69 ? 7.478 0.959 -2.266 1.00 97.06 69 LEU A CA 1
ATOM 574 C C . LEU A 1 69 ? 6.942 1.090 -0.838 1.00 97.06 69 LEU A C 1
ATOM 576 O O . LEU A 1 69 ? 7.492 0.508 0.099 1.00 97.06 69 LEU A O 1
ATOM 580 N N . ASP A 1 70 ? 5.798 1.753 -0.719 1.00 96.50 70 ASP A N 1
ATOM 581 C CA . ASP A 1 70 ? 4.969 1.751 0.480 1.00 96.50 70 ASP A CA 1
ATOM 582 C C . ASP A 1 70 ? 3.793 0.786 0.304 1.00 96.50 70 ASP A C 1
ATOM 584 O O . ASP A 1 70 ? 3.094 0.796 -0.716 1.00 96.50 70 ASP A O 1
ATOM 588 N N . VAL A 1 71 ? 3.573 -0.064 1.308 1.00 95.44 71 VAL A N 1
ATOM 589 C CA . VAL A 1 71 ? 2.514 -1.079 1.301 1.00 95.44 71 VAL A CA 1
ATOM 590 C C . VAL A 1 71 ? 1.531 -0.788 2.420 1.00 95.44 71 VAL A C 1
ATOM 592 O O . VAL A 1 71 ? 1.876 -0.890 3.594 1.00 95.44 71 VAL A O 1
ATOM 595 N N . VAL A 1 72 ? 0.285 -0.500 2.053 1.00 92.38 72 VAL A N 1
ATOM 596 C CA . VAL A 1 72 ? -0.827 -0.399 3.003 1.00 92.38 72 VAL A CA 1
ATOM 597 C C . VAL A 1 72 ? -1.621 -1.696 2.939 1.00 92.38 72 VAL A C 1
ATOM 599 O O . VAL A 1 72 ? -2.147 -2.063 1.882 1.00 92.38 72 VAL A O 1
ATOM 602 N N . LYS A 1 73 ? -1.686 -2.408 4.067 1.00 89.56 73 LYS A N 1
ATOM 603 C CA . LYS A 1 73 ? -2.431 -3.664 4.165 1.00 89.56 73 LYS A CA 1
ATOM 604 C C . LYS A 1 73 ? -3.923 -3.424 4.013 1.00 89.56 73 LYS A C 1
ATOM 606 O O . LYS A 1 73 ? -4.447 -2.413 4.482 1.00 89.56 73 LYS A O 1
ATOM 611 N N . LYS A 1 74 ? -4.617 -4.353 3.352 1.00 87.50 74 LYS A N 1
ATOM 612 C CA . LYS A 1 74 ? -6.076 -4.361 3.448 1.00 87.50 74 LYS A CA 1
ATOM 613 C C . LYS A 1 74 ? -6.489 -4.607 4.907 1.00 87.50 74 LYS A C 1
ATOM 615 O O . LYS A 1 74 ? -5.867 -5.452 5.555 1.00 87.50 74 LYS A O 1
ATOM 620 N N . PRO A 1 75 ? -7.545 -3.939 5.393 1.00 80.38 75 PRO A N 1
ATOM 621 C CA . PRO A 1 75 ? -8.133 -4.297 6.672 1.00 80.38 75 PRO A CA 1
ATOM 622 C C . PRO A 1 75 ? -8.702 -5.718 6.591 1.00 80.38 75 PRO A C 1
ATOM 624 O O . PRO A 1 75 ? -9.295 -6.120 5.577 1.00 80.38 75 PRO A O 1
ATOM 627 N N . LYS A 1 76 ? -8.485 -6.500 7.640 1.00 78.50 76 LYS A N 1
ATOM 628 C CA . LYS A 1 76 ? -9.119 -7.800 7.854 1.00 78.50 76 LYS A CA 1
ATOM 629 C C . LYS A 1 76 ? -10.538 -7.591 8.384 1.00 78.50 76 LYS A C 1
ATOM 631 O O . LYS A 1 76 ? -10.895 -6.519 8.859 1.00 78.50 76 LYS A O 1
ATOM 636 N N . VAL A 1 77 ? -11.356 -8.636 8.282 1.00 73.94 77 VAL A N 1
ATOM 637 C CA . VAL A 1 77 ? -12.734 -8.626 8.808 1.00 73.94 77 VAL A CA 1
ATOM 638 C C . VAL A 1 77 ? -12.743 -8.394 10.322 1.00 73.94 77 VAL A C 1
ATOM 640 O O . VAL A 1 77 ? -13.643 -7.738 10.831 1.00 73.94 77 VAL A O 1
ATOM 643 N N . ASP A 1 78 ? -11.705 -8.871 11.006 1.00 79.88 78 ASP A N 1
ATOM 644 C CA . ASP A 1 78 ? -11.501 -8.710 12.443 1.00 79.88 78 ASP A CA 1
ATOM 645 C C . ASP A 1 78 ? -10.578 -7.528 12.788 1.00 79.88 78 ASP A C 1
ATOM 647 O O . ASP A 1 78 ? -9.967 -7.541 13.848 1.00 79.88 78 ASP A O 1
ATOM 651 N N . ASP A 1 79 ? -10.432 -6.525 11.916 1.00 88.31 79 ASP A N 1
ATOM 652 C CA . ASP A 1 79 ? -9.742 -5.278 12.273 1.00 88.31 79 ASP A CA 1
ATOM 653 C C . ASP A 1 79 ? -10.763 -4.231 12.745 1.00 88.31 79 ASP A C 1
ATOM 655 O O . ASP A 1 79 ? -11.904 -4.168 12.271 1.00 88.31 79 ASP A O 1
ATOM 659 N N . CYS A 1 80 ? -10.350 -3.356 13.659 1.00 90.00 80 CYS A N 1
ATOM 660 C CA . CYS A 1 80 ? -11.166 -2.239 14.110 1.00 90.00 80 CYS A CA 1
ATOM 661 C C . CYS A 1 80 ? -11.457 -1.300 12.933 1.00 90.00 80 CYS A C 1
ATOM 663 O O . CYS A 1 80 ? -10.556 -0.672 12.382 1.00 90.00 80 CYS A O 1
ATOM 665 N N . SER A 1 81 ? -12.727 -1.115 12.568 1.00 89.00 81 SER A N 1
ATOM 666 C CA . SER A 1 81 ? -13.081 -0.331 11.374 1.00 89.00 81 SER A CA 1
ATOM 667 C C . SER A 1 81 ? -12.869 1.188 11.516 1.00 89.00 81 SER A C 1
ATOM 669 O O . SER A 1 81 ? -13.196 1.933 10.593 1.00 89.00 81 SER A O 1
ATOM 671 N N . ILE A 1 82 ? -12.403 1.657 12.679 1.00 90.69 82 ILE A N 1
ATOM 672 C CA . ILE A 1 82 ? -12.095 3.069 12.941 1.00 90.69 82 ILE A CA 1
ATOM 673 C C . ILE A 1 82 ? -10.616 3.349 12.649 1.00 90.69 82 ILE A C 1
ATOM 675 O O . ILE A 1 82 ? -10.326 4.261 11.878 1.00 90.69 82 ILE A O 1
ATOM 679 N N . CYS A 1 83 ? -9.691 2.576 13.233 1.00 90.69 83 CYS A N 1
ATOM 680 C CA . CYS A 1 83 ? -8.246 2.750 13.025 1.00 90.69 83 CYS A CA 1
ATOM 681 C C . CYS A 1 83 ? -7.657 1.839 11.935 1.00 90.69 83 CYS A C 1
ATOM 683 O O . CYS A 1 83 ? -6.571 2.121 11.444 1.00 90.69 83 CYS A O 1
ATOM 685 N N . LEU A 1 84 ? -8.396 0.810 11.502 1.00 88.94 84 LEU A N 1
ATOM 686 C CA . LEU A 1 84 ? -7.973 -0.226 10.547 1.00 88.94 84 LEU A CA 1
ATOM 687 C C . LEU A 1 84 ? -6.813 -1.099 11.049 1.00 88.94 84 LEU A C 1
ATOM 689 O O . LEU A 1 84 ? -6.072 -1.663 10.246 1.00 88.94 84 LEU A O 1
ATOM 693 N N . GLU A 1 85 ? -6.673 -1.214 12.367 1.00 87.25 85 GLU A N 1
ATOM 694 C CA . GLU A 1 85 ? -5.681 -2.060 13.031 1.00 87.25 85 GLU A CA 1
ATOM 695 C C . GLU A 1 85 ? -6.366 -3.275 13.666 1.00 87.25 85 GLU A C 1
ATOM 697 O O . GLU A 1 85 ? -7.549 -3.223 14.018 1.00 87.25 85 GLU A O 1
ATOM 702 N N . GLY A 1 86 ? -5.629 -4.381 13.776 1.00 84.62 86 GLY A N 1
ATOM 703 C CA . GLY A 1 86 ? -6.116 -5.597 14.422 1.00 84.62 86 GLY A CA 1
ATOM 704 C C . GLY A 1 86 ? -6.202 -5.443 15.939 1.00 84.62 86 GLY A C 1
ATOM 705 O O . GLY A 1 86 ? -5.541 -4.587 16.513 1.00 84.62 86 GLY A O 1
ATOM 706 N N . TYR A 1 87 ? -6.989 -6.305 16.579 1.00 82.25 87 TYR A N 1
ATOM 707 C CA . TYR A 1 87 ? -7.083 -6.357 18.038 1.00 82.25 87 TYR A CA 1
ATOM 708 C C . TYR A 1 87 ? -5.846 -7.036 18.630 1.00 82.25 87 TYR A C 1
ATOM 710 O O . TYR A 1 87 ? -5.685 -8.254 18.505 1.00 82.25 87 TYR A O 1
ATOM 718 N N . ASP A 1 88 ? -4.979 -6.266 19.284 1.00 75.75 88 ASP A N 1
ATOM 719 C CA . ASP A 1 88 ? -3.887 -6.829 20.076 1.00 75.75 88 ASP A CA 1
ATOM 720 C C . ASP A 1 88 ? -4.417 -7.433 21.384 1.00 75.75 88 ASP A C 1
ATOM 722 O O . ASP A 1 88 ? -5.429 -7.003 21.936 1.00 75.75 88 ASP A O 1
ATOM 726 N N . SER A 1 89 ? -3.703 -8.416 21.942 1.00 65.81 89 SER A N 1
ATOM 727 C CA . SER A 1 89 ? -4.101 -9.088 23.193 1.00 65.81 89 SER A CA 1
ATOM 728 C C . SER A 1 89 ? -4.184 -8.154 24.409 1.00 65.81 89 SER A C 1
ATOM 730 O O . SER A 1 89 ? -4.695 -8.543 25.457 1.00 65.81 89 SER A O 1
ATOM 732 N N . THR A 1 90 ? -3.626 -6.950 24.297 1.00 67.31 90 THR A N 1
ATOM 733 C CA . THR A 1 90 ? -3.603 -5.919 25.339 1.00 67.31 90 THR A CA 1
ATOM 734 C C . THR A 1 90 ? -4.706 -4.877 25.184 1.00 67.31 90 THR A C 1
ATOM 736 O O . THR A 1 90 ? -4.919 -4.095 26.110 1.00 67.31 90 THR A O 1
ATOM 739 N N . GLU A 1 91 ? -5.392 -4.829 24.041 1.00 71.19 91 GLU A N 1
ATOM 740 C CA . GLU A 1 91 ? -6.431 -3.838 23.779 1.00 71.19 91 GLU A CA 1
ATOM 741 C C . GLU A 1 91 ? -7.823 -4.423 24.025 1.00 71.19 91 GLU A C 1
ATOM 743 O O . GLU A 1 91 ? -8.187 -5.488 23.527 1.00 71.19 91 GLU A O 1
ATOM 748 N N . PHE A 1 92 ? -8.633 -3.710 24.810 1.00 76.50 92 PHE A N 1
ATOM 749 C CA . PHE A 1 92 ? -10.005 -4.124 25.071 1.00 76.50 92 PHE A CA 1
ATOM 750 C C . PHE A 1 92 ? -10.854 -3.922 23.815 1.00 76.50 92 PHE A C 1
ATOM 752 O O . PHE A 1 92 ? -11.082 -2.797 23.361 1.00 76.50 92 PHE A O 1
ATOM 759 N N . GLN A 1 93 ? -11.347 -5.029 23.269 1.00 85.88 93 GLN A N 1
ATOM 760 C CA . GLN A 1 93 ? -12.400 -5.020 22.268 1.00 85.88 93 GLN A CA 1
ATOM 761 C C . GLN A 1 93 ? -13.746 -4.804 22.958 1.00 85.88 93 GLN A C 1
ATOM 763 O O . GLN A 1 93 ? -14.060 -5.452 23.957 1.00 85.88 93 GLN A O 1
ATOM 768 N N . VAL A 1 94 ? -14.565 -3.927 22.388 1.00 87.19 94 VAL A N 1
ATOM 769 C CA . VAL A 1 94 ? -15.966 -3.778 22.773 1.00 87.19 94 VAL A CA 1
ATOM 770 C C . VAL A 1 94 ? -16.851 -4.189 21.608 1.00 87.19 94 VAL A C 1
ATOM 772 O O . VAL A 1 94 ? -16.658 -3.748 20.472 1.00 87.19 94 VAL A O 1
ATOM 775 N N . GLU A 1 95 ? -17.820 -5.048 21.899 1.00 89.75 95 GLU A N 1
ATOM 776 C CA . GLU A 1 95 ? -18.913 -5.365 20.992 1.00 89.75 95 GLU A CA 1
ATOM 777 C C . GLU A 1 95 ? -20.126 -4.519 21.385 1.00 89.75 95 GLU A C 1
ATOM 779 O O . GLU A 1 95 ? -20.590 -4.535 22.522 1.00 89.75 95 GLU A O 1
ATOM 784 N N . THR A 1 96 ? -20.606 -3.727 20.436 1.00 89.88 96 THR A N 1
ATOM 785 C CA . THR A 1 96 ? -21.840 -2.943 20.569 1.00 89.88 96 THR A CA 1
ATOM 786 C C . THR A 1 96 ? -23.066 -3.861 20.543 1.00 89.88 96 THR A C 1
ATOM 788 O O . THR A 1 96 ? -23.014 -4.935 19.952 1.00 89.88 96 THR A O 1
ATOM 791 N N . THR A 1 97 ? -24.217 -3.429 21.064 1.00 90.50 97 THR A N 1
ATOM 792 C CA . THR A 1 97 ? -25.466 -4.224 21.025 1.00 90.50 97 THR A CA 1
ATOM 793 C C . THR A 1 97 ? -25.983 -4.499 19.613 1.00 90.50 97 THR A C 1
ATOM 795 O O . THR A 1 97 ? -26.808 -5.384 19.411 1.00 90.50 97 THR A O 1
ATOM 798 N N . CYS A 1 98 ? -25.460 -3.789 18.609 1.00 91.44 98 CYS A N 1
ATOM 799 C CA . CYS A 1 98 ? -25.685 -4.094 17.196 1.00 91.44 98 CYS A CA 1
ATOM 800 C C . CYS A 1 98 ? -24.716 -5.139 16.601 1.00 91.44 98 CYS A C 1
ATOM 802 O O . CYS A 1 98 ? -24.742 -5.348 15.390 1.00 91.44 98 CYS A O 1
ATOM 804 N N . GLY A 1 99 ? -23.860 -5.763 17.416 1.00 88.94 99 GLY A N 1
ATOM 805 C CA . GLY A 1 99 ? -22.914 -6.816 17.021 1.00 88.94 99 GLY A CA 1
ATOM 806 C C . GLY A 1 99 ? -21.613 -6.319 16.380 1.00 88.94 99 GLY A C 1
ATOM 807 O O . GLY A 1 99 ? -20.805 -7.123 15.923 1.00 88.94 99 GLY A O 1
ATOM 808 N N . HIS A 1 100 ? -21.385 -5.003 16.317 1.00 91.06 100 HIS A N 1
ATOM 809 C CA . HIS A 1 100 ? -20.169 -4.435 15.732 1.00 91.06 100 HIS A CA 1
ATOM 810 C C . HIS A 1 100 ? -19.063 -4.268 16.769 1.00 91.06 100 HIS A C 1
ATOM 812 O O . HIS A 1 100 ? -19.313 -3.775 17.873 1.00 91.06 100 HIS A O 1
ATOM 818 N N . LYS A 1 101 ? -17.839 -4.614 16.368 1.00 90.38 101 LYS A N 1
ATOM 819 C CA . LYS A 1 101 ? -16.654 -4.643 17.223 1.00 90.38 101 LYS A CA 1
ATOM 820 C C . LYS A 1 101 ? -15.707 -3.489 16.912 1.00 90.38 101 LYS A C 1
ATOM 822 O O . LYS A 1 101 ? -15.479 -3.156 15.751 1.00 90.38 101 LYS A O 1
ATOM 827 N N . PHE A 1 102 ? -15.121 -2.905 17.954 1.00 91.56 102 PHE A N 1
ATOM 828 C CA . PHE A 1 102 ? -14.164 -1.796 17.870 1.00 91.56 102 PHE A CA 1
ATOM 829 C C . PHE A 1 102 ? -13.164 -1.878 19.025 1.00 91.56 102 PHE A C 1
ATOM 831 O O . PHE A 1 102 ? -13.447 -2.527 20.034 1.00 91.56 102 PHE A O 1
ATOM 838 N N . HIS A 1 103 ? -12.009 -1.218 18.903 1.00 92.62 103 HIS A N 1
ATOM 839 C CA . HIS A 1 103 ? -11.212 -0.903 20.089 1.00 92.62 103 HIS A CA 1
ATOM 840 C C . HIS A 1 103 ? -12.044 0.007 20.996 1.00 92.62 103 HIS A C 1
ATOM 842 O O . HIS A 1 103 ? -12.691 0.940 20.505 1.00 92.62 103 HIS A O 1
ATOM 848 N N . ASP A 1 104 ? -12.037 -0.256 22.302 1.00 91.19 104 ASP A N 1
ATOM 849 C CA . ASP A 1 104 ? -12.764 0.549 23.290 1.00 91.19 104 ASP A CA 1
ATOM 850 C C . ASP A 1 104 ? -12.369 2.035 23.199 1.00 91.19 104 ASP A C 1
ATOM 852 O O . ASP A 1 104 ? -13.238 2.908 23.145 1.00 91.19 104 ASP A O 1
ATOM 856 N N . SER A 1 105 ? -11.071 2.320 23.048 1.00 92.25 105 SER A N 1
ATOM 857 C CA . SER A 1 105 ? -10.535 3.669 22.826 1.00 92.25 105 SER A CA 1
ATOM 858 C C . SER A 1 105 ? -11.125 4.323 21.571 1.00 92.25 105 SER A C 1
ATOM 860 O O . SER A 1 105 ? -11.709 5.408 21.654 1.00 92.25 105 SER A O 1
ATOM 862 N N . CYS A 1 106 ? -11.059 3.638 20.426 1.00 93.44 106 CYS A N 1
ATOM 863 C CA . CYS A 1 106 ? -11.583 4.142 19.161 1.00 93.44 106 CYS A CA 1
ATOM 864 C C . CYS A 1 106 ? -13.090 4.418 19.230 1.00 93.44 106 CYS A C 1
ATOM 866 O O . CYS A 1 106 ? -13.546 5.467 18.766 1.00 93.44 106 CYS A O 1
ATOM 868 N N . LEU A 1 107 ? -13.873 3.506 19.820 1.00 92.38 107 LEU A N 1
ATOM 869 C CA . LEU A 1 107 ? -15.316 3.699 19.947 1.00 92.38 107 LEU A CA 1
ATOM 870 C C . LEU A 1 107 ? -15.636 4.888 20.860 1.00 92.38 107 LEU A C 1
ATOM 872 O O . LEU A 1 107 ? -16.481 5.710 20.505 1.00 92.38 107 LEU A O 1
ATOM 876 N N . ARG A 1 108 ? -14.948 5.032 21.998 1.00 91.50 108 ARG A N 1
ATOM 877 C CA . ARG A 1 108 ? -15.143 6.173 22.910 1.00 91.50 108 ARG A CA 1
ATOM 878 C C . ARG A 1 108 ? -14.830 7.504 22.238 1.00 91.50 108 ARG A C 1
ATOM 880 O O . ARG A 1 108 ? -15.608 8.450 22.369 1.00 91.50 108 ARG A O 1
ATOM 887 N N . GLU A 1 109 ? -13.715 7.594 21.519 1.00 93.75 109 GLU A N 1
ATOM 888 C CA . GLU A 1 109 ? -13.350 8.813 20.792 1.00 93.75 109 GLU A CA 1
ATOM 889 C C . GLU A 1 109 ? -14.347 9.149 19.684 1.00 93.75 109 GLU A C 1
ATOM 891 O O . GLU A 1 109 ? -14.689 10.320 19.490 1.00 93.75 109 GLU A O 1
ATOM 896 N N . TRP A 1 110 ? -14.853 8.131 18.988 1.00 93.75 110 TRP A N 1
ATOM 897 C CA . TRP A 1 110 ? -15.895 8.305 17.988 1.00 93.75 110 TRP A CA 1
ATOM 898 C C . TRP A 1 110 ? -17.194 8.826 18.607 1.00 93.75 110 TRP A C 1
ATOM 900 O O . TRP A 1 110 ? -17.729 9.831 18.138 1.00 93.75 110 TRP A O 1
ATOM 910 N N . LEU A 1 111 ? -17.666 8.206 19.694 1.00 91.62 111 LEU A N 1
ATOM 911 C CA . LEU A 1 111 ? -18.921 8.568 20.360 1.00 91.62 111 LEU A CA 1
ATOM 912 C C . LEU A 1 111 ? -18.910 9.990 20.937 1.00 91.62 111 LEU A C 1
ATOM 914 O O . LEU A 1 111 ? -19.952 10.643 20.961 1.00 91.62 111 LEU A O 1
ATOM 918 N N . ARG A 1 112 ? -17.735 10.520 21.306 1.00 91.88 112 ARG A N 1
ATOM 919 C CA . ARG A 1 112 ? -17.574 11.940 21.683 1.00 91.88 112 ARG A CA 1
ATOM 920 C C . ARG A 1 112 ? -17.900 12.907 20.542 1.00 91.88 112 ARG A C 1
ATOM 922 O O . ARG A 1 112 ? -18.298 14.036 20.808 1.00 91.88 112 ARG A O 1
ATOM 929 N N . LYS A 1 113 ? -17.707 12.490 19.287 1.00 91.88 113 LYS A N 1
ATOM 930 C CA . LYS A 1 113 ? -17.964 13.309 18.089 1.00 91.88 113 LYS A CA 1
ATOM 931 C C . LYS A 1 113 ? -19.318 12.996 17.455 1.00 91.88 113 LYS A C 1
ATOM 933 O O . LYS A 1 113 ? -19.957 13.886 16.903 1.00 91.88 113 LYS A O 1
ATOM 938 N N . GLN A 1 114 ? -19.726 11.730 17.480 1.00 89.75 114 GLN A N 1
ATOM 939 C CA . GLN A 1 114 ? -20.909 11.210 16.803 1.00 89.75 114 GLN A CA 1
ATOM 940 C C . GLN A 1 114 ? -21.558 10.130 17.662 1.00 89.75 114 GLN A C 1
ATOM 942 O O . GLN A 1 114 ? -21.013 9.042 17.803 1.00 89.75 114 GLN A O 1
ATOM 947 N N . ASN A 1 115 ? -22.765 10.377 18.170 1.00 89.38 115 ASN A N 1
ATOM 948 C CA . ASN A 1 115 ? -23.440 9.450 19.083 1.00 89.38 115 ASN A CA 1
ATOM 949 C C . ASN A 1 115 ? -24.125 8.253 18.377 1.00 89.38 115 ASN A C 1
ATOM 951 O O . ASN A 1 115 ? -25.260 7.881 18.683 1.00 89.38 115 ASN A O 1
ATOM 955 N N . LYS A 1 116 ? -23.472 7.705 17.348 1.00 91.88 116 LYS A N 1
ATOM 956 C CA . LYS A 1 116 ? -23.978 6.660 16.449 1.00 91.88 116 LYS A CA 1
ATOM 957 C C . LYS A 1 116 ? -22.880 5.643 16.171 1.00 91.88 116 LYS A C 1
ATOM 959 O O . LYS A 1 116 ? -21.718 6.019 16.026 1.00 91.88 116 LYS A O 1
ATOM 964 N N . CYS A 1 117 ? -23.257 4.376 16.018 1.00 92.31 117 CYS A N 1
ATOM 965 C CA . CYS A 1 117 ? -22.329 3.323 15.603 1.00 92.31 117 CYS A CA 1
ATOM 966 C C . CYS A 1 117 ? -21.647 3.685 14.261 1.00 92.31 117 CYS A C 1
ATOM 968 O O . CYS A 1 117 ? -22.356 4.058 13.320 1.00 92.31 117 CYS A O 1
ATOM 970 N N . PRO A 1 118 ? -20.313 3.541 14.125 1.00 91.38 118 PRO A N 1
ATOM 971 C CA . PRO A 1 118 ? -19.599 3.817 12.873 1.00 91.38 118 PRO A CA 1
ATOM 972 C C . PRO A 1 118 ? -20.084 2.996 11.668 1.00 91.38 118 PRO A C 1
ATOM 974 O O . PRO A 1 118 ? -20.013 3.475 10.537 1.00 91.38 118 PRO A O 1
ATOM 977 N N . LEU A 1 119 ? -20.586 1.776 11.903 1.00 90.69 119 LEU A N 1
ATOM 978 C CA . LEU A 1 119 ? -20.952 0.831 10.844 1.00 90.69 119 LEU A CA 1
ATOM 979 C C . LEU A 1 119 ? -22.438 0.903 10.470 1.00 90.69 119 LEU A C 1
ATOM 981 O O . LEU A 1 119 ? -22.758 1.162 9.312 1.00 90.69 119 LEU A O 1
ATOM 985 N N . CYS A 1 120 ? -23.360 0.752 11.427 1.00 92.81 120 CYS A N 1
ATOM 986 C CA . CYS A 1 120 ? -24.801 0.796 11.129 1.00 92.81 120 CYS A CA 1
ATOM 987 C C . CYS A 1 120 ? -25.428 2.195 11.222 1.00 92.81 120 CYS A C 1
ATOM 989 O O . CYS A 1 120 ? -26.560 2.383 10.786 1.00 92.81 120 CYS A O 1
ATOM 991 N N . ARG A 1 121 ? -24.710 3.187 11.772 1.00 91.56 121 ARG A N 1
ATOM 992 C CA . ARG A 1 121 ? -25.177 4.577 11.956 1.00 91.56 121 ARG A CA 1
ATOM 993 C C . ARG A 1 121 ? -26.404 4.730 12.865 1.00 91.56 121 ARG A C 1
ATOM 995 O O . ARG A 1 121 ? -27.008 5.804 12.900 1.00 91.56 121 ARG A O 1
ATOM 1002 N N . THR A 1 122 ? -26.732 3.704 13.643 1.00 89.62 122 THR A N 1
ATOM 1003 C CA . THR A 1 122 ? -27.808 3.733 14.640 1.00 89.62 122 THR A CA 1
ATOM 1004 C C . THR A 1 122 ? -27.296 4.302 15.966 1.00 89.62 122 THR A C 1
ATOM 1006 O O . THR A 1 122 ? -26.170 4.021 16.386 1.00 89.62 122 THR A O 1
ATOM 1009 N N . ALA A 1 123 ? -28.105 5.153 16.604 1.00 84.44 123 ALA A N 1
ATOM 1010 C CA . ALA A 1 123 ? -27.824 5.697 17.933 1.00 84.44 123 ALA A CA 1
ATOM 1011 C C . ALA A 1 123 ? -28.200 4.684 19.026 1.00 84.44 123 ALA A C 1
ATOM 1013 O O . ALA A 1 123 ? -29.085 3.859 18.822 1.00 84.44 123 ALA A O 1
ATOM 1014 N N . GLY A 1 124 ? -27.541 4.752 20.184 1.00 79.12 124 GLY A N 1
ATOM 1015 C CA . GLY A 1 124 ? -27.868 3.904 21.338 1.00 79.12 124 GLY A CA 1
ATOM 1016 C C . GLY A 1 124 ? -27.364 2.459 21.262 1.00 79.12 124 GLY A C 1
ATOM 1017 O O . GLY A 1 124 ? -27.603 1.699 22.185 1.00 79.12 124 GLY A O 1
ATOM 1018 N N . CYS A 1 125 ? -26.614 2.074 20.225 1.00 79.81 125 CYS A N 1
ATOM 1019 C CA . CYS A 1 125 ? -26.035 0.726 20.119 1.00 79.81 125 CYS A CA 1
ATOM 1020 C C . CYS A 1 125 ? -24.882 0.446 21.104 1.00 79.81 125 CYS A C 1
ATOM 1022 O O . CYS A 1 125 ? -24.258 -0.604 21.039 1.00 79.81 125 CYS A O 1
ATOM 1024 N N . TYR A 1 126 ? -24.530 1.401 21.959 1.00 70.25 126 TYR A N 1
ATOM 102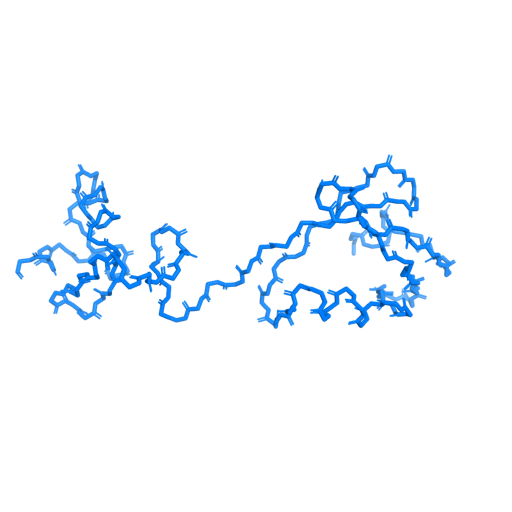5 C CA . TYR A 1 126 ? -23.417 1.315 22.910 1.00 70.25 126 TYR A CA 1
ATOM 1026 C C . TYR A 1 126 ? -23.894 1.194 24.370 1.00 70.25 126 TYR A C 1
ATOM 1028 O O . TYR A 1 126 ? -23.064 1.259 25.275 1.00 70.25 126 TYR A O 1
ATOM 1036 N N . LEU A 1 127 ? -25.213 1.081 24.580 1.00 61.41 127 LEU A N 1
ATOM 1037 C CA . LEU A 1 127 ? -25.874 0.838 25.866 1.00 61.41 127 LEU A CA 1
ATOM 1038 C C . LEU A 1 127 ? -26.341 -0.611 25.949 1.00 61.41 127 LEU A C 1
ATOM 1040 O O . LEU A 1 127 ? -26.826 -1.104 24.903 1.00 61.41 127 LEU A O 1
#

Organism: Noccaea caerulescens (NCBI:txid107243)

InterPro domains:
  IPR001841 Zinc finger, RING-type [PF13639] (78-121)
  IPR001841 Zinc finger, RING-type [PS50089] (80-121)
  IPR001841 Zinc finger, RING-type [SM00184] (80-120)
  IPR003340 B3 DNA binding domain [PS50863] (1-75)
  IPR003340 B3 DNA binding domain [cd10017] (2-65)
  IPR013083 Zinc finger, RING/FYVE/PHD-type [G3DSA:3.30.40.10] (73-123)
  IPR015300 DNA-binding pseudobarrel domain superfamily [G3DSA:2.40.330.10] (1-72)
  IPR015300 DNA-binding pseudobarrel domain superfamily [SSF101936] (2-70)
  IPR050731 HRD1 family E3 ubiquitin-protein ligases [PTHR22763] (55-122)

Radius of gyration: 20.59 Å; chains: 1; bounding box: 46×26×52 Å

pLDDT: mean 89.49, std 8.06, range [61.41, 98.12]